Protein AF-A0A173VGR1-F1 (afdb_monomer_lite)

Foldseek 3Di:
DDDDDDDDPPPPPPPDDPDDPDDCVPVDDPLVVVVLVLLQVVCCVVVVDHDDSVQKDKFKWFDQDPPDTDGPPDPRDRDPVRPQWMKMWIAGPDDDDAFDFGIWMWIARNPVSHTPDIDTDGD

Structure (mmCIF, N/CA/C/O backbone):
data_AF-A0A173VGR1-F1
#
_entry.id   AF-A0A173VGR1-F1
#
loop_
_atom_site.group_PDB
_atom_site.id
_atom_site.type_symbol
_atom_site.label_atom_id
_atom_site.label_alt_id
_atom_site.label_comp_id
_atom_site.label_asym_id
_atom_site.label_entity_id
_atom_site.label_seq_id
_atom_site.pdbx_PDB_ins_code
_atom_site.Cartn_x
_atom_site.Cartn_y
_atom_site.Cartn_z
_atom_site.occupancy
_atom_site.B_iso_or_equiv
_atom_site.auth_seq_id
_atom_site.auth_comp_id
_atom_site.auth_asym_id
_atom_site.auth_atom_id
_atom_site.pdbx_PDB_model_num
ATOM 1 N N . MET A 1 1 ? -18.527 48.677 8.386 1.00 47.22 1 MET A N 1
ATOM 2 C CA . MET A 1 1 ? -17.114 49.057 8.640 1.00 47.22 1 MET A CA 1
ATOM 3 C C . MET A 1 1 ? -16.596 48.288 9.851 1.00 47.22 1 MET A C 1
ATOM 5 O O . MET A 1 1 ? -17.378 48.120 10.776 1.00 47.22 1 MET A O 1
ATOM 9 N N . LYS A 1 2 ? -15.294 47.924 9.827 1.00 43.06 2 LYS A N 1
ATOM 10 C CA . LYS A 1 2 ? -14.494 47.077 10.761 1.00 43.06 2 LYS A CA 1
ATOM 11 C C . LYS A 1 2 ? -14.633 45.570 10.456 1.00 43.06 2 LYS A C 1
ATOM 13 O O . LYS A 1 2 ? -15.662 45.002 10.773 1.00 43.06 2 LYS A O 1
ATOM 18 N N . ARG A 1 3 ? -13.790 44.904 9.643 1.00 48.28 3 ARG A N 1
ATOM 19 C CA . ARG A 1 3 ? -12.315 44.684 9.638 1.00 48.28 3 ARG A CA 1
ATOM 20 C C . ARG A 1 3 ? -11.772 44.094 10.945 1.00 48.28 3 ARG A C 1
ATOM 22 O O . ARG A 1 3 ? -11.535 44.855 11.874 1.00 48.28 3 ARG A O 1
ATOM 29 N N . ILE A 1 4 ? -11.515 42.782 10.935 1.00 62.38 4 ILE A N 1
ATOM 30 C CA . ILE A 1 4 ? -10.575 42.041 11.801 1.00 62.38 4 ILE A CA 1
ATOM 31 C C . ILE A 1 4 ? -10.105 40.841 10.945 1.00 62.38 4 ILE A C 1
ATOM 33 O O . ILE A 1 4 ? -10.886 39.932 10.704 1.00 62.38 4 ILE A O 1
ATOM 37 N N . LEU A 1 5 ? -9.131 40.990 10.048 1.00 48.62 5 LEU A N 1
ATOM 38 C CA . LEU A 1 5 ? -7.684 40.777 10.202 1.00 48.62 5 LEU A CA 1
ATOM 39 C C . LEU A 1 5 ? -7.245 39.559 11.049 1.00 48.62 5 LEU A C 1
ATOM 41 O O . LEU A 1 5 ? -7.420 39.550 12.261 1.00 48.62 5 LEU A O 1
ATOM 45 N N . SER A 1 6 ? -6.547 38.649 10.359 1.00 46.16 6 SER A N 1
ATOM 46 C CA . SER A 1 6 ? -5.449 37.781 10.814 1.00 46.16 6 SER A CA 1
ATOM 47 C C . SER A 1 6 ? -5.730 36.626 11.776 1.00 46.16 6 SER A C 1
ATOM 49 O O . SER A 1 6 ? -5.811 36.817 12.983 1.00 46.16 6 SER A O 1
ATOM 51 N N . ILE A 1 7 ? -5.625 35.401 11.247 1.00 47.50 7 ILE A N 1
ATOM 52 C CA . ILE A 1 7 ? -4.995 34.284 11.964 1.00 47.50 7 ILE A CA 1
ATOM 53 C C . ILE A 1 7 ? -3.943 33.677 11.027 1.00 47.50 7 ILE A C 1
ATOM 55 O O . ILE A 1 7 ? -4.255 33.262 9.912 1.00 47.50 7 ILE A O 1
ATOM 59 N N . LEU A 1 8 ? -2.684 33.718 11.472 1.00 48.56 8 LEU A N 1
ATOM 60 C CA . LEU A 1 8 ? -1.533 33.083 10.836 1.00 48.56 8 LEU A CA 1
ATOM 61 C C . LEU A 1 8 ? -1.786 31.577 10.689 1.00 48.56 8 LEU A C 1
ATOM 63 O O . LEU A 1 8 ? -1.961 30.883 11.689 1.00 48.56 8 LEU A O 1
ATOM 67 N N . ILE A 1 9 ? -1.713 31.060 9.465 1.00 55.25 9 ILE A N 1
ATOM 68 C CA . ILE A 1 9 ? -1.571 29.622 9.227 1.00 55.25 9 ILE A CA 1
ATOM 69 C C . ILE A 1 9 ? -0.083 29.311 9.396 1.00 55.25 9 ILE A C 1
ATOM 71 O O . ILE A 1 9 ? 0.718 29.476 8.480 1.00 55.25 9 ILE A O 1
ATOM 75 N N . SER A 1 10 ? 0.297 28.939 10.616 1.00 44.56 10 SER A N 1
ATOM 76 C CA . SER A 1 10 ? 1.620 28.400 10.914 1.00 44.56 10 SER A CA 1
ATOM 77 C C . SER A 1 10 ? 1.651 26.949 10.435 1.00 44.56 10 SER A C 1
ATOM 79 O O . SER A 1 10 ? 1.338 26.034 11.191 1.00 44.56 10 SER A O 1
ATOM 81 N N . THR A 1 11 ? 1.977 26.728 9.161 1.00 54.47 11 THR A N 1
ATOM 82 C CA . THR A 1 11 ? 2.335 25.401 8.644 1.00 54.47 11 THR A CA 1
ATOM 83 C C . THR A 1 11 ? 3.617 24.952 9.333 1.00 54.47 11 THR A C 1
ATOM 85 O O . THR A 1 11 ? 4.716 25.355 8.953 1.00 54.47 11 THR A O 1
ATOM 88 N N . VAL A 1 12 ? 3.477 24.136 10.374 1.00 50.09 12 VAL A N 1
ATOM 89 C CA . VAL A 1 12 ? 4.597 23.387 10.939 1.00 50.09 12 VAL A CA 1
ATOM 90 C C . VAL A 1 12 ? 4.912 22.267 9.953 1.00 50.09 12 VAL A C 1
ATOM 92 O O . VAL A 1 12 ? 4.304 21.202 9.967 1.00 50.09 12 VAL A O 1
ATOM 95 N N . LEU A 1 13 ? 5.847 22.551 9.050 1.00 46.41 13 LEU A N 1
ATOM 96 C CA . LEU A 1 13 ? 6.520 21.556 8.229 1.00 46.41 13 LEU A CA 1
ATOM 97 C C . LEU A 1 13 ? 7.443 20.773 9.170 1.00 46.41 13 LEU A C 1
ATOM 99 O O . LEU A 1 13 ? 8.565 21.194 9.451 1.00 46.41 13 LEU A O 1
ATOM 103 N N . VAL A 1 14 ? 6.948 19.665 9.724 1.00 47.56 14 VAL A N 1
ATOM 104 C CA . VAL A 1 14 ? 7.813 18.704 10.414 1.00 47.56 14 VAL A CA 1
ATOM 105 C C . VAL A 1 14 ? 8.580 17.957 9.330 1.00 47.56 14 VAL A C 1
ATOM 107 O O . VAL A 1 14 ? 8.141 16.934 8.815 1.00 47.56 14 VAL A O 1
ATOM 110 N N . ILE A 1 15 ? 9.732 18.514 8.956 1.00 55.56 15 ILE A N 1
ATOM 111 C CA . ILE A 1 15 ? 10.773 17.787 8.234 1.00 55.56 15 ILE A CA 1
ATOM 112 C C . ILE A 1 15 ? 11.353 16.794 9.244 1.00 55.56 15 ILE A C 1
ATOM 114 O O . ILE A 1 15 ? 12.268 17.111 10.005 1.00 55.56 15 ILE A O 1
ATOM 118 N N . GLY A 1 16 ? 10.744 15.611 9.298 1.00 46.84 16 GLY A N 1
ATOM 119 C CA . GLY A 1 16 ? 11.302 14.448 9.968 1.00 46.84 16 GLY A CA 1
ATOM 120 C C . GLY A 1 16 ? 12.606 14.071 9.278 1.00 46.84 16 GLY A C 1
ATOM 121 O O . GLY A 1 16 ? 12.651 13.844 8.074 1.00 46.84 16 GLY A O 1
ATOM 122 N N . THR A 1 17 ? 13.681 14.093 10.051 1.00 49.12 17 THR A N 1
ATOM 123 C CA . THR A 1 17 ? 15.062 13.869 9.637 1.00 49.12 17 THR A CA 1
ATOM 124 C C . THR A 1 17 ? 15.247 12.560 8.871 1.00 49.12 17 THR A C 1
ATOM 126 O O . THR A 1 17 ? 14.918 11.492 9.385 1.00 49.12 17 THR A O 1
ATOM 129 N N . PHE A 1 18 ? 15.881 12.650 7.699 1.00 47.66 18 PHE A N 1
ATOM 130 C CA . PHE A 1 18 ? 16.578 11.539 7.052 1.00 47.66 18 PHE A CA 1
ATOM 131 C C . PHE A 1 18 ? 17.674 11.022 7.991 1.00 47.66 18 PHE A C 1
ATOM 133 O O . PHE A 1 18 ? 18.773 11.571 8.034 1.00 47.66 18 PHE A O 1
ATOM 140 N N . SER A 1 19 ? 17.369 9.974 8.749 1.00 50.78 19 SER A N 1
ATOM 141 C CA . SER A 1 19 ? 18.340 9.260 9.574 1.00 50.78 19 SER A CA 1
ATOM 142 C C . SER A 1 19 ? 18.017 7.776 9.541 1.00 50.78 19 SER A C 1
ATOM 144 O O . SER A 1 19 ? 17.172 7.305 10.294 1.00 50.78 19 SER A O 1
ATOM 146 N N . GLY A 1 20 ? 18.710 7.031 8.683 1.00 39.25 20 GLY A N 1
ATOM 147 C CA . GLY A 1 20 ? 18.704 5.577 8.771 1.00 39.25 20 GLY A CA 1
ATOM 148 C C . GLY A 1 20 ? 19.054 4.887 7.468 1.00 39.25 20 GLY A C 1
ATOM 149 O O . GLY A 1 20 ? 18.170 4.491 6.720 1.00 39.25 20 GLY A O 1
ATOM 150 N N . CYS A 1 21 ? 20.349 4.665 7.244 1.00 55.41 21 CYS A N 1
ATOM 151 C CA . CYS A 1 21 ? 20.814 3.518 6.469 1.00 55.41 21 CYS A CA 1
ATOM 152 C C . CYS A 1 21 ? 20.450 2.257 7.274 1.00 55.41 21 CYS A C 1
ATOM 154 O O . CYS A 1 21 ? 21.245 1.750 8.061 1.00 55.41 21 CYS A O 1
ATOM 156 N N . GLY A 1 22 ? 19.186 1.854 7.187 1.00 39.94 22 GLY A N 1
ATOM 157 C CA . GLY A 1 22 ? 18.667 0.600 7.703 1.00 39.94 22 GLY A CA 1
ATOM 158 C C . GLY A 1 22 ? 18.329 -0.275 6.509 1.00 39.94 22 GLY A C 1
ATOM 159 O O . GLY A 1 22 ? 17.740 0.196 5.539 1.00 39.94 22 GLY A O 1
ATOM 160 N N . THR A 1 23 ? 18.726 -1.540 6.549 1.00 47.50 23 THR A N 1
ATOM 161 C CA . THR A 1 23 ? 18.193 -2.545 5.627 1.00 47.50 23 THR A CA 1
ATOM 162 C C . THR A 1 23 ? 16.663 -2.449 5.630 1.00 47.50 23 THR A C 1
ATOM 164 O O . THR A 1 23 ? 16.069 -2.467 6.710 1.00 47.50 23 THR A O 1
ATOM 167 N N . LYS A 1 24 ? 16.035 -2.329 4.450 1.00 52.34 24 LYS A N 1
ATOM 168 C CA . LYS A 1 24 ? 14.582 -2.100 4.259 1.00 52.34 24 LYS A CA 1
ATOM 169 C C . LYS A 1 24 ? 13.687 -3.054 5.058 1.00 52.34 24 LYS A C 1
ATOM 171 O O . LYS A 1 24 ? 12.568 -2.705 5.422 1.00 52.34 24 LYS A O 1
ATOM 176 N N . ASP A 1 25 ? 14.225 -4.207 5.438 1.00 54.25 25 ASP A N 1
ATOM 177 C CA . ASP A 1 25 ? 13.581 -5.205 6.280 1.00 54.25 25 ASP A CA 1
ATOM 178 C C . ASP A 1 25 ? 13.110 -4.697 7.662 1.00 54.25 25 ASP A C 1
ATOM 180 O O . ASP A 1 25 ? 12.213 -5.301 8.249 1.00 54.25 25 ASP A O 1
ATOM 184 N N . SER A 1 26 ? 13.658 -3.599 8.198 1.00 63.94 26 SER A N 1
ATOM 185 C CA . SER A 1 26 ? 13.194 -3.014 9.470 1.00 63.94 26 SER A CA 1
ATOM 186 C C . SER A 1 26 ? 12.285 -1.790 9.319 1.00 63.94 26 SER A C 1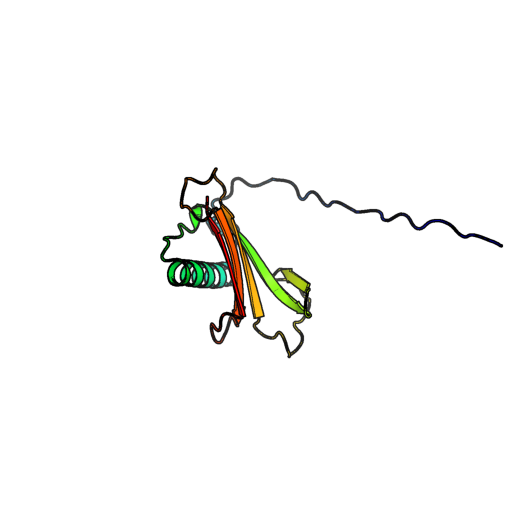
ATOM 188 O O . SER A 1 26 ? 11.863 -1.249 10.337 1.00 63.94 26 SER A O 1
ATOM 190 N N . ALA A 1 27 ? 12.025 -1.311 8.096 1.00 83.12 27 ALA A N 1
ATOM 191 C CA . ALA A 1 27 ? 11.280 -0.067 7.874 1.00 83.12 27 ALA A CA 1
ATOM 192 C C . ALA A 1 27 ? 9.765 -0.233 8.061 1.00 83.12 27 ALA A C 1
ATOM 194 O O . ALA A 1 27 ? 9.101 0.698 8.505 1.00 83.12 27 ALA A O 1
ATOM 195 N N . TYR A 1 28 ? 9.247 -1.425 7.760 1.00 91.69 28 TYR A N 1
ATOM 196 C CA . TYR A 1 28 ? 7.820 -1.733 7.800 1.00 91.69 28 TYR A CA 1
ATOM 197 C C . TYR A 1 28 ? 7.528 -2.834 8.818 1.00 91.69 28 TYR A C 1
ATOM 199 O O . TYR A 1 28 ? 8.275 -3.814 8.949 1.00 91.69 28 TYR A O 1
ATOM 207 N N . SER A 1 29 ? 6.408 -2.699 9.518 1.00 94.12 29 SER A N 1
ATOM 208 C CA . SER A 1 29 ? 5.853 -3.744 10.371 1.00 94.12 29 SER A CA 1
ATOM 209 C C . SER A 1 29 ? 5.438 -4.976 9.555 1.00 94.12 29 SER A C 1
ATOM 211 O O . SER A 1 29 ? 5.316 -4.945 8.331 1.00 94.12 29 SER A O 1
ATOM 213 N N . LYS A 1 30 ? 5.199 -6.105 10.233 1.00 95.25 30 LYS A N 1
ATOM 214 C CA . LYS A 1 30 ? 4.755 -7.342 9.561 1.00 95.25 30 LYS A CA 1
ATOM 215 C C . LYS A 1 30 ? 3.422 -7.169 8.829 1.00 95.25 30 LYS A C 1
ATOM 217 O O . LYS A 1 30 ? 3.237 -7.765 7.775 1.00 95.25 30 LYS A O 1
ATOM 222 N N . GLU A 1 31 ? 2.518 -6.383 9.406 1.00 95.44 31 GLU A N 1
ATOM 223 C CA . GLU A 1 31 ? 1.204 -6.105 8.827 1.00 95.44 31 GLU A CA 1
ATOM 224 C C . GLU A 1 31 ? 1.337 -5.243 7.568 1.00 95.44 31 GLU A C 1
ATOM 226 O O . GLU A 1 31 ? 0.811 -5.605 6.518 1.00 95.44 31 GLU A O 1
ATOM 231 N N . GLU A 1 32 ? 2.140 -4.177 7.633 1.00 96.69 32 GLU A N 1
ATOM 232 C CA . GLU A 1 32 ? 2.433 -3.334 6.471 1.00 96.69 32 GLU A CA 1
ATOM 233 C C . GLU A 1 32 ? 3.087 -4.132 5.346 1.00 96.69 32 GLU A C 1
ATOM 235 O O . GLU A 1 32 ? 2.654 -4.017 4.207 1.00 96.69 32 GLU A O 1
ATOM 240 N N . LYS A 1 33 ? 4.059 -5.005 5.646 1.00 96.38 33 LYS A N 1
ATOM 241 C CA . LYS A 1 33 ? 4.683 -5.873 4.631 1.00 96.38 33 LYS A CA 1
ATOM 242 C C . LYS A 1 33 ? 3.668 -6.758 3.914 1.00 96.38 33 LYS A C 1
ATOM 244 O O . LYS A 1 33 ? 3.752 -6.940 2.703 1.00 96.38 33 LYS A O 1
ATOM 249 N N . GLN A 1 34 ? 2.702 -7.318 4.643 1.00 97.19 34 GLN A N 1
ATOM 250 C CA . GLN A 1 34 ? 1.658 -8.130 4.025 1.00 97.19 34 GLN A CA 1
ATOM 251 C C . GLN A 1 34 ? 0.766 -7.282 3.107 1.00 97.19 34 GLN A C 1
ATOM 253 O O . GLN A 1 34 ? 0.500 -7.685 1.977 1.00 97.19 34 GLN A O 1
ATOM 258 N N . ILE A 1 35 ? 0.344 -6.107 3.574 1.00 98.12 35 ILE A N 1
ATOM 259 C CA . ILE A 1 35 ? -0.490 -5.173 2.808 1.00 98.12 35 ILE A CA 1
ATOM 260 C C . ILE A 1 35 ? 0.251 -4.664 1.557 1.00 98.12 35 ILE A C 1
ATOM 262 O O . ILE A 1 35 ? -0.332 -4.627 0.476 1.00 98.12 35 ILE A O 1
ATOM 266 N N . ILE A 1 36 ? 1.544 -4.338 1.673 1.00 98.31 36 ILE A N 1
ATOM 267 C CA . ILE A 1 36 ? 2.412 -3.928 0.556 1.00 98.31 36 ILE A CA 1
ATOM 268 C C . ILE A 1 36 ? 2.504 -5.040 -0.485 1.00 98.31 36 ILE A C 1
ATOM 270 O O . ILE A 1 36 ? 2.291 -4.791 -1.669 1.00 98.31 36 ILE A O 1
ATOM 274 N N . LYS A 1 37 ? 2.755 -6.281 -0.057 1.00 97.75 37 LYS A N 1
ATOM 275 C CA . LYS A 1 37 ? 2.835 -7.427 -0.967 1.00 97.75 37 LYS A CA 1
ATOM 276 C C . LYS A 1 37 ? 1.539 -7.628 -1.754 1.00 97.75 37 LYS A C 1
ATOM 278 O O . LYS A 1 37 ? 1.579 -7.923 -2.947 1.00 97.75 37 LYS A O 1
ATOM 283 N N . GLU A 1 38 ? 0.395 -7.471 -1.095 1.00 98.25 38 GLU A N 1
ATOM 284 C CA . GLU A 1 38 ? -0.915 -7.562 -1.739 1.00 98.25 38 GLU A CA 1
ATOM 285 C C . GLU A 1 38 ? -1.134 -6.424 -2.744 1.00 98.25 38 GLU A C 1
ATOM 287 O O . GLU A 1 38 ? -1.542 -6.689 -3.874 1.00 98.25 38 GLU A O 1
ATOM 292 N N . ALA A 1 39 ? -0.792 -5.184 -2.383 1.00 98.56 39 ALA A N 1
ATOM 293 C CA . ALA A 1 39 ? -0.886 -4.034 -3.283 1.00 98.56 39 ALA A CA 1
ATOM 294 C C . ALA A 1 39 ? 0.036 -4.167 -4.509 1.00 98.56 39 ALA A C 1
ATOM 296 O O . ALA A 1 39 ? -0.413 -3.943 -5.633 1.00 98.56 39 ALA A O 1
ATOM 297 N N . ASN A 1 40 ? 1.285 -4.608 -4.315 1.00 98.31 40 ASN A N 1
ATOM 298 C CA . ASN A 1 40 ? 2.222 -4.917 -5.400 1.00 98.31 40 ASN A CA 1
ATOM 299 C C . ASN A 1 40 ? 1.617 -5.943 -6.365 1.00 98.31 40 ASN A C 1
ATOM 301 O O . ASN A 1 40 ? 1.617 -5.731 -7.574 1.00 98.31 40 ASN A O 1
ATOM 305 N N . GLN A 1 41 ? 1.026 -7.021 -5.839 1.00 98.31 41 GLN A N 1
ATOM 306 C CA . GLN A 1 41 ? 0.378 -8.036 -6.666 1.00 98.31 41 GLN A CA 1
ATOM 307 C C . GLN A 1 41 ? -0.834 -7.483 -7.434 1.00 98.31 41 GLN A C 1
ATOM 309 O O . GLN A 1 41 ? -1.041 -7.850 -8.590 1.00 98.31 41 GLN A O 1
ATOM 314 N N . MET A 1 42 ? -1.633 -6.602 -6.825 1.00 98.38 42 MET A N 1
ATOM 315 C CA . MET A 1 42 ? -2.761 -5.947 -7.500 1.00 98.38 42 MET A CA 1
ATOM 316 C C . MET A 1 42 ? -2.287 -5.080 -8.673 1.00 98.38 42 MET A C 1
ATOM 318 O O . MET A 1 42 ? -2.847 -5.187 -9.761 1.00 98.38 42 MET A O 1
ATOM 322 N N . ILE A 1 43 ? -1.222 -4.293 -8.487 1.00 97.94 43 ILE A N 1
ATOM 323 C CA . ILE A 1 43 ? -0.604 -3.488 -9.554 1.00 97.94 43 ILE A CA 1
ATOM 324 C C . ILE A 1 43 ? -0.034 -4.371 -10.658 1.00 97.94 43 ILE A C 1
ATOM 326 O O . ILE A 1 43 ? -0.302 -4.125 -11.835 1.00 97.94 43 ILE A O 1
ATOM 330 N N . SER A 1 44 ? 0.705 -5.418 -10.291 1.00 97.06 44 SER A N 1
ATOM 331 C CA . SER A 1 44 ? 1.268 -6.357 -11.258 1.00 97.06 44 SER A CA 1
ATOM 332 C C . SER A 1 44 ? 0.196 -7.012 -12.120 1.00 97.06 44 SER A C 1
ATOM 334 O O . SER A 1 44 ? 0.369 -7.123 -13.331 1.00 97.06 44 SER A O 1
ATOM 336 N N . ASN A 1 45 ? -0.931 -7.400 -11.521 1.00 97.19 45 ASN A N 1
ATOM 337 C CA . ASN A 1 45 ? -2.039 -8.011 -12.248 1.00 97.19 45 ASN A CA 1
ATOM 338 C C . ASN A 1 45 ? -2.777 -7.012 -13.150 1.00 97.19 45 ASN A C 1
ATOM 340 O O . ASN A 1 45 ? -3.101 -7.358 -14.283 1.00 97.19 45 ASN A O 1
ATOM 344 N N . GLU A 1 46 ? -3.049 -5.800 -12.659 1.00 97.31 46 GLU A N 1
ATOM 345 C CA . GLU A 1 46 ? -3.812 -4.783 -13.395 1.00 97.31 46 GLU A CA 1
ATOM 346 C C . GLU A 1 46 ? -3.036 -4.254 -14.607 1.00 97.31 46 GLU A C 1
ATOM 348 O O . GLU A 1 46 ? -3.585 -4.123 -15.700 1.00 97.31 46 GLU A O 1
ATOM 353 N N . TYR A 1 47 ? -1.741 -3.981 -14.430 1.00 95.31 47 TYR A N 1
ATOM 354 C CA . TYR A 1 47 ? -0.910 -3.350 -15.457 1.00 95.31 47 TYR A CA 1
ATOM 355 C C . TYR A 1 47 ? 0.015 -4.323 -16.197 1.00 95.31 47 TYR A C 1
ATOM 357 O O . TYR A 1 47 ? 0.714 -3.900 -17.116 1.00 95.31 47 TYR A O 1
ATOM 365 N N . ALA A 1 48 ? 0.011 -5.613 -15.838 1.00 95.44 48 ALA A N 1
ATOM 366 C CA . ALA A 1 48 ? 0.908 -6.635 -16.386 1.00 95.44 48 ALA A CA 1
ATOM 367 C C . ALA A 1 48 ? 2.399 -6.246 -16.277 1.00 95.44 48 ALA A C 1
ATOM 369 O O . ALA A 1 48 ? 3.161 -6.371 -17.237 1.00 95.44 48 ALA A O 1
ATOM 370 N N . VAL A 1 49 ? 2.796 -5.757 -15.098 1.00 93.25 49 VAL A N 1
ATOM 371 C CA . VAL A 1 49 ? 4.163 -5.310 -14.777 1.00 93.25 49 VAL A CA 1
ATOM 372 C C . VAL A 1 49 ? 4.749 -6.112 -13.620 1.00 93.25 49 VAL A C 1
ATOM 374 O O . VAL A 1 49 ? 4.029 -6.523 -12.712 1.00 93.25 49 VAL A O 1
ATOM 377 N N . ASP A 1 50 ? 6.066 -6.277 -13.601 1.00 92.62 50 ASP A N 1
ATOM 378 C CA . ASP A 1 50 ? 6.764 -6.824 -12.440 1.00 92.62 50 ASP A CA 1
ATOM 379 C C . ASP A 1 50 ? 7.151 -5.683 -11.493 1.00 92.62 50 ASP A C 1
ATOM 381 O O . ASP A 1 50 ? 7.765 -4.699 -11.907 1.00 92.62 50 ASP A O 1
ATOM 385 N N . ILE A 1 51 ? 6.772 -5.807 -10.220 1.00 94.25 51 ILE A N 1
ATOM 386 C CA . ILE A 1 51 ? 7.152 -4.860 -9.170 1.00 94.25 51 ILE A CA 1
ATOM 387 C C . ILE A 1 51 ? 8.215 -5.518 -8.295 1.00 94.25 51 ILE A C 1
ATOM 389 O O . ILE A 1 51 ? 7.924 -6.472 -7.571 1.00 94.25 51 ILE A O 1
ATOM 393 N N . ASP A 1 52 ? 9.441 -5.002 -8.354 1.00 93.69 52 ASP A N 1
ATOM 394 C CA . ASP A 1 52 ? 10.464 -5.324 -7.362 1.00 93.69 52 ASP A CA 1
ATOM 395 C C . ASP A 1 52 ? 10.173 -4.522 -6.091 1.00 93.69 52 ASP A C 1
ATOM 397 O O . ASP A 1 52 ? 10.204 -3.291 -6.108 1.00 93.69 52 ASP A O 1
ATOM 401 N N . GLU A 1 53 ? 9.858 -5.207 -4.988 1.00 92.94 53 GLU A N 1
ATOM 402 C CA . GLU A 1 53 ? 9.503 -4.531 -3.742 1.00 92.94 53 GLU A CA 1
ATOM 403 C C . GLU A 1 53 ? 10.629 -3.602 -3.270 1.00 92.94 53 GLU A C 1
ATOM 405 O O . GLU A 1 53 ? 10.354 -2.502 -2.785 1.00 92.94 53 GLU A O 1
ATOM 410 N N . ASP A 1 54 ? 11.884 -4.002 -3.486 1.00 92.56 54 ASP A N 1
ATOM 411 C CA . ASP A 1 54 ? 13.058 -3.253 -3.064 1.00 92.56 54 ASP A CA 1
ATOM 412 C C . ASP A 1 54 ? 13.292 -1.989 -3.901 1.00 92.56 54 ASP A C 1
ATOM 414 O O . ASP A 1 54 ? 14.058 -1.124 -3.482 1.00 92.56 54 ASP A O 1
ATOM 418 N N . ASP A 1 55 ? 12.623 -1.789 -5.031 1.00 94.25 55 ASP A N 1
ATOM 419 C CA . ASP A 1 55 ? 12.810 -0.577 -5.836 1.00 94.25 55 ASP A CA 1
ATOM 420 C C . ASP A 1 55 ? 12.041 0.636 -5.300 1.00 94.25 55 ASP A C 1
ATOM 422 O O . ASP A 1 55 ? 12.348 1.778 -5.665 1.00 94.25 55 ASP A O 1
ATOM 426 N N . PHE A 1 56 ? 11.077 0.426 -4.403 1.00 95.88 56 PHE A N 1
ATOM 427 C CA . PHE A 1 56 ? 10.128 1.452 -3.978 1.00 95.88 56 PHE A CA 1
ATOM 428 C C . PHE A 1 56 ? 10.249 1.804 -2.491 1.00 95.88 56 PHE A C 1
ATOM 430 O O . PHE A 1 56 ? 10.671 1.017 -1.642 1.00 95.88 56 PHE A O 1
ATOM 437 N N . SER A 1 57 ? 9.848 3.031 -2.172 1.00 96.38 57 SER A N 1
ATOM 438 C CA . SER A 1 57 ? 9.464 3.445 -0.827 1.00 96.38 57 SER A CA 1
ATOM 439 C C . SER A 1 57 ? 7.947 3.405 -0.729 1.00 96.38 57 SER A C 1
ATOM 441 O O . SER A 1 57 ? 7.265 3.920 -1.614 1.00 96.38 57 SER A O 1
ATOM 443 N N . TYR A 1 58 ? 7.428 2.859 0.365 1.00 97.44 58 TYR A N 1
ATOM 444 C CA . TYR A 1 58 ? 6.001 2.676 0.589 1.00 97.44 58 TYR A CA 1
ATOM 445 C C . TYR A 1 58 ? 5.499 3.562 1.722 1.00 97.44 58 TYR A C 1
ATOM 447 O O . TYR A 1 58 ? 6.222 3.892 2.661 1.00 97.44 58 TYR A O 1
ATOM 455 N N . SER A 1 59 ? 4.219 3.898 1.647 1.00 96.94 59 SER A N 1
ATOM 456 C CA . SER A 1 59 ? 3.426 4.398 2.759 1.00 96.94 59 SER A CA 1
ATOM 457 C C . SER A 1 59 ? 2.138 3.591 2.820 1.00 96.94 59 SER A C 1
ATOM 459 O O . SER A 1 59 ? 1.476 3.407 1.798 1.00 96.94 59 SER A O 1
ATOM 461 N N . VAL A 1 60 ? 1.803 3.093 4.010 1.00 97.75 60 VAL A N 1
ATOM 462 C CA . VAL A 1 60 ? 0.591 2.311 4.258 1.00 97.75 60 VAL A CA 1
ATOM 463 C C . VAL A 1 60 ? -0.277 3.065 5.251 1.00 97.75 60 VAL A C 1
ATOM 465 O O . VAL A 1 60 ? 0.177 3.466 6.324 1.00 97.75 60 VAL A O 1
ATOM 468 N N . GLY A 1 61 ? -1.540 3.253 4.896 1.00 97.25 61 GLY A N 1
ATOM 469 C CA . GLY A 1 61 ? -2.501 3.938 5.742 1.00 97.25 61 GLY A CA 1
ATOM 470 C C . GLY A 1 61 ? -3.843 3.234 5.787 1.00 97.25 61 GLY A C 1
ATOM 471 O O . GLY A 1 61 ? -4.190 2.452 4.906 1.00 97.25 61 GLY A O 1
ATOM 472 N N . LYS A 1 62 ? -4.618 3.546 6.819 1.00 97.31 62 LYS A N 1
ATOM 473 C CA . LYS A 1 62 ? -6.012 3.134 6.959 1.00 97.31 62 LYS A CA 1
ATOM 474 C C . LYS A 1 62 ? -6.933 4.324 6.752 1.00 97.31 62 LYS A C 1
ATOM 476 O O . LYS A 1 62 ? -6.617 5.437 7.181 1.00 97.31 62 LYS A O 1
ATOM 481 N N . GLN A 1 63 ? -8.059 4.092 6.091 1.00 97.25 63 GLN A N 1
ATOM 482 C CA . GLN A 1 63 ? -9.041 5.138 5.843 1.00 97.25 63 GLN A CA 1
ATOM 483 C C . GLN A 1 63 ? -9.913 5.342 7.080 1.00 97.25 63 GLN A C 1
ATOM 485 O O . GLN A 1 63 ? -10.510 4.388 7.578 1.00 97.25 63 GLN A O 1
ATOM 490 N N . ILE A 1 64 ? -9.998 6.573 7.579 1.00 95.75 64 ILE A N 1
ATOM 491 C CA . ILE A 1 64 ? -10.837 6.903 8.744 1.00 95.75 64 ILE A CA 1
ATOM 492 C C . ILE A 1 64 ? -12.051 7.755 8.374 1.00 95.75 64 ILE A C 1
ATOM 494 O O . ILE A 1 64 ? -13.049 7.714 9.086 1.00 95.75 64 ILE A O 1
ATOM 498 N N . SER A 1 65 ? -11.998 8.465 7.245 1.00 94.25 65 SER A N 1
ATOM 499 C CA . SER A 1 65 ? -13.129 9.193 6.666 1.00 94.25 65 SER A CA 1
ATOM 500 C C . SER A 1 65 ? -13.009 9.253 5.135 1.00 94.25 65 SER A C 1
ATOM 502 O O . SER A 1 65 ? -12.025 8.781 4.564 1.00 94.25 65 SER A O 1
ATOM 504 N N . GLU A 1 66 ? -13.989 9.840 4.439 1.00 90.25 66 GLU A N 1
ATOM 505 C CA . GLU A 1 66 ? -14.072 9.858 2.964 1.00 90.25 66 GLU A CA 1
ATOM 506 C C . GLU A 1 66 ? -12.765 10.299 2.274 1.00 90.25 66 GLU A C 1
ATOM 508 O O . GLU A 1 66 ? -12.434 9.804 1.200 1.00 90.25 66 GLU A O 1
ATOM 513 N N . LYS A 1 67 ? -12.011 11.221 2.884 1.00 89.94 67 LYS A N 1
ATOM 514 C CA . LYS A 1 67 ? -10.802 11.826 2.294 1.00 89.94 67 LYS A CA 1
ATOM 515 C C . LYS A 1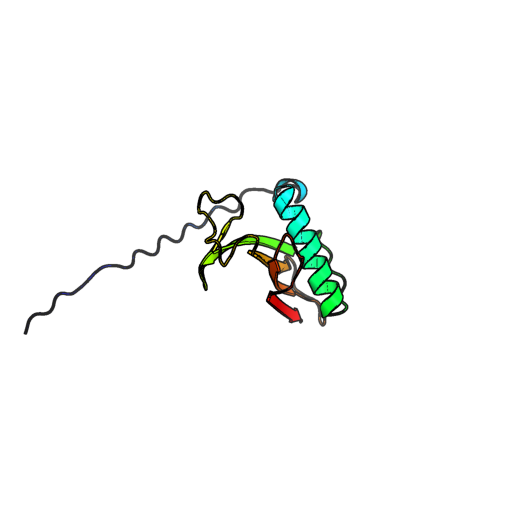 67 ? -9.600 11.804 3.228 1.00 89.94 67 LYS A C 1
ATOM 517 O O . LYS A 1 67 ? -8.641 12.540 3.006 1.00 89.94 67 LYS A O 1
ATOM 522 N N . GLU A 1 68 ? -9.659 11.002 4.284 1.00 95.00 68 GLU A N 1
ATOM 523 C CA . GLU A 1 68 ? -8.644 11.003 5.327 1.00 95.00 68 GLU A CA 1
ATOM 524 C C . GLU A 1 68 ? -8.074 9.609 5.5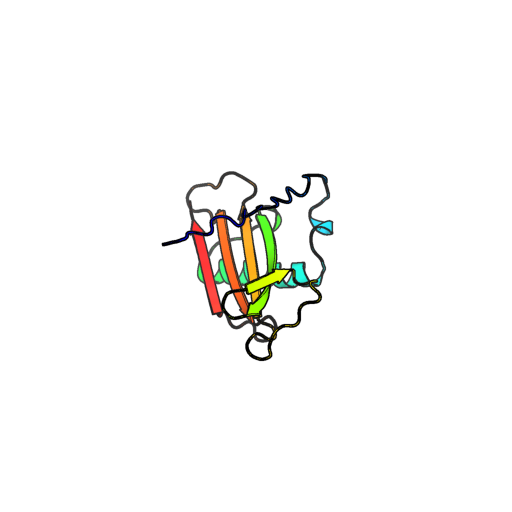38 1.00 95.00 68 GLU A C 1
ATOM 526 O O . GLU A 1 68 ? -8.790 8.649 5.839 1.00 95.00 68 GLU A O 1
ATOM 531 N N . PHE A 1 69 ? -6.753 9.544 5.405 1.00 96.12 69 PHE A N 1
ATOM 532 C CA . PHE A 1 69 ? -5.947 8.366 5.655 1.00 96.12 69 PHE A CA 1
ATOM 533 C C . PHE A 1 69 ? -4.919 8.704 6.721 1.00 96.12 69 PHE A C 1
ATOM 535 O O . PHE A 1 69 ? -4.309 9.774 6.704 1.00 96.12 69 PHE A O 1
ATOM 542 N N . VAL A 1 70 ? -4.721 7.772 7.640 1.00 96.56 70 VAL A N 1
ATOM 543 C CA . VAL A 1 70 ? -3.733 7.882 8.714 1.00 96.56 70 VAL A CA 1
ATOM 544 C C . VAL A 1 70 ? -2.824 6.660 8.687 1.00 96.56 70 VAL A C 1
ATOM 546 O O . VAL A 1 70 ? -3.247 5.624 8.169 1.00 96.56 70 VAL A O 1
ATOM 549 N N . PRO A 1 71 ? -1.602 6.737 9.246 1.00 96.50 71 PRO A N 1
ATOM 550 C CA . PRO A 1 71 ? -0.739 5.569 9.394 1.00 96.50 71 PRO A CA 1
ATOM 551 C C . PRO A 1 71 ? -1.472 4.392 10.041 1.00 96.50 71 PRO A C 1
ATOM 553 O O . PRO A 1 71 ? -2.355 4.580 10.888 1.00 96.50 71 PRO A O 1
ATOM 556 N N . LEU A 1 72 ? -1.115 3.176 9.634 1.00 94.00 72 LEU A N 1
ATOM 557 C CA . LEU A 1 72 ? -1.805 1.961 10.069 1.00 94.00 72 LEU A CA 1
ATOM 558 C C . LEU A 1 72 ? -1.802 1.807 11.605 1.00 94.00 72 LEU A C 1
ATOM 560 O O . LEU A 1 72 ? -2.834 1.482 12.203 1.00 94.00 72 LEU A O 1
ATOM 564 N N . ASP A 1 73 ? -0.681 2.154 12.241 1.00 92.94 73 ASP A N 1
ATOM 565 C CA . ASP A 1 73 ? -0.439 2.114 13.689 1.00 92.94 73 ASP A CA 1
ATOM 566 C C . ASP A 1 73 ? -1.071 3.277 14.480 1.00 92.94 73 ASP A C 1
ATOM 568 O O . ASP A 1 73 ? -0.990 3.311 15.708 1.00 92.94 73 ASP A O 1
ATOM 572 N N . SER A 1 74 ? -1.743 4.217 13.808 1.00 94.62 74 SER A N 1
ATOM 573 C CA . SER A 1 74 ? -2.421 5.336 14.467 1.00 94.62 74 SER A CA 1
ATOM 574 C C . SER A 1 74 ? -3.507 4.856 15.439 1.00 94.62 74 SER A C 1
ATOM 576 O O . SER A 1 74 ? -4.282 3.952 15.131 1.00 94.62 74 SER A O 1
ATOM 578 N N . GLU A 1 75 ? -3.663 5.518 16.587 1.00 95.31 75 GLU A N 1
ATOM 579 C CA . GLU A 1 75 ? -4.743 5.214 17.545 1.00 95.31 75 GLU A CA 1
ATOM 580 C C . GLU A 1 75 ? -6.143 5.606 17.037 1.00 95.31 75 GLU A C 1
ATOM 582 O O . GLU A 1 75 ? -7.161 5.237 17.631 1.00 95.31 75 GLU A O 1
ATOM 587 N N . GLN A 1 76 ? -6.213 6.356 15.934 1.00 94.69 76 GLN A N 1
ATOM 588 C CA . GLN A 1 76 ? -7.474 6.769 15.334 1.00 94.69 76 GLN A CA 1
ATOM 589 C C . GLN A 1 76 ? -8.241 5.555 14.806 1.00 94.69 76 GLN A C 1
ATOM 591 O O . GLN A 1 76 ? -7.703 4.704 14.090 1.00 94.69 76 GLN A O 1
ATOM 596 N N . LYS A 1 77 ? -9.515 5.467 15.187 1.00 92.00 77 LYS A N 1
ATOM 597 C CA . LYS A 1 77 ? -10.393 4.360 14.807 1.00 92.00 77 LYS A CA 1
ATOM 598 C C . LYS A 1 77 ? -10.996 4.621 13.437 1.00 92.00 77 LYS A C 1
ATOM 600 O O . LYS A 1 77 ? -11.415 5.739 13.155 1.00 92.00 77 LYS A O 1
ATOM 605 N N . GLN A 1 78 ? -11.088 3.573 12.630 1.00 92.62 78 GLN A N 1
ATOM 606 C CA . GLN A 1 78 ? -11.866 3.618 11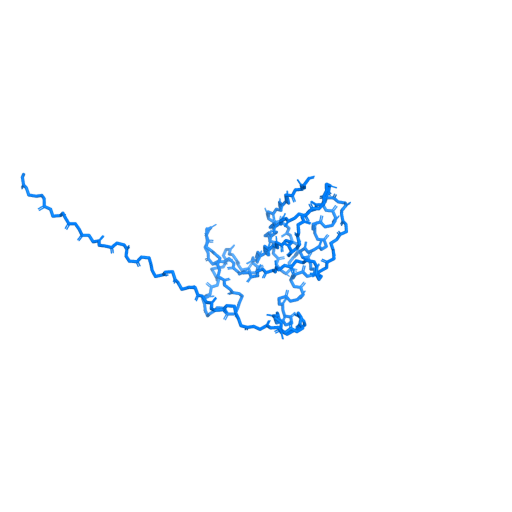.399 1.00 92.62 78 GLN A CA 1
ATOM 607 C C . GLN A 1 78 ? -13.352 3.636 11.753 1.00 92.62 78 GLN A C 1
ATOM 609 O O . GLN A 1 78 ? -13.798 2.895 12.634 1.00 92.62 78 GLN A O 1
ATOM 614 N N . GLU A 1 79 ? -14.120 4.489 11.084 1.00 93.31 79 GLU A N 1
ATOM 615 C CA . GLU A 1 79 ? -15.575 4.389 11.137 1.00 93.31 79 GLU A CA 1
ATOM 616 C C . GLU A 1 79 ? -16.023 3.079 10.474 1.00 93.31 79 GLU A C 1
ATOM 618 O O . GLU A 1 79 ? -15.350 2.563 9.583 1.00 93.31 79 GLU A O 1
ATOM 623 N N . ALA A 1 80 ? -17.187 2.553 10.866 1.00 93.44 80 ALA A N 1
ATOM 624 C CA . ALA A 1 80 ? -17.690 1.270 10.363 1.00 93.44 80 ALA A CA 1
ATOM 625 C C . ALA A 1 80 ? -17.808 1.213 8.826 1.00 93.44 80 ALA A C 1
ATOM 627 O O . ALA A 1 80 ? -17.672 0.149 8.234 1.00 93.44 80 ALA A O 1
ATOM 628 N N . ALA A 1 81 ? -18.035 2.358 8.172 1.00 94.50 81 ALA A N 1
ATOM 629 C CA . ALA A 1 81 ? -18.103 2.449 6.714 1.00 94.50 81 ALA A CA 1
ATOM 630 C C . ALA A 1 81 ? -16.744 2.244 6.017 1.00 94.50 81 ALA A C 1
ATOM 632 O O . ALA A 1 81 ? -16.719 1.900 4.839 1.00 94.50 81 ALA A O 1
ATOM 633 N N . TYR A 1 82 ? -15.636 2.449 6.733 1.00 96.12 82 TYR A N 1
ATOM 634 C CA . TYR A 1 82 ? -14.273 2.340 6.209 1.00 96.12 82 TYR A CA 1
ATOM 635 C C . TYR A 1 82 ? -13.488 1.198 6.853 1.00 96.12 82 TYR A C 1
ATOM 637 O O . TYR A 1 82 ? -12.277 1.105 6.668 1.00 96.12 82 TYR A O 1
ATOM 645 N N . GLU A 1 83 ? -14.152 0.335 7.623 1.00 94.88 83 GLU A N 1
ATOM 646 C CA . GLU A 1 83 ? -13.508 -0.784 8.300 1.00 94.88 83 GLU A CA 1
ATOM 647 C C . GLU A 1 83 ? -12.751 -1.661 7.292 1.00 94.88 83 GLU A C 1
ATOM 649 O O . GLU A 1 83 ? -13.271 -2.018 6.233 1.00 94.88 83 GLU A O 1
ATOM 654 N N . ASN A 1 84 ? -11.503 -1.994 7.626 1.00 97.25 84 ASN A N 1
ATOM 655 C CA . ASN A 1 84 ? -10.577 -2.750 6.780 1.00 97.25 84 ASN A CA 1
ATOM 656 C C . ASN A 1 84 ? -10.165 -2.049 5.475 1.00 97.25 84 ASN A C 1
ATOM 658 O O . ASN A 1 84 ? -9.426 -2.641 4.694 1.00 97.25 84 ASN A O 1
ATOM 662 N N . ILE A 1 85 ? -10.581 -0.807 5.207 1.00 98.38 85 ILE A N 1
ATOM 663 C CA . ILE A 1 85 ? -10.093 -0.081 4.031 1.00 98.38 85 ILE A CA 1
ATOM 664 C C . ILE A 1 85 ? -8.694 0.459 4.318 1.00 98.38 85 ILE A C 1
ATOM 666 O O . ILE A 1 85 ? -8.490 1.262 5.235 1.00 98.38 85 ILE A O 1
ATOM 670 N N . VAL A 1 86 ? -7.736 0.024 3.507 1.00 98.44 86 VAL A N 1
ATOM 671 C CA . VAL A 1 86 ? -6.336 0.446 3.564 1.00 98.44 86 VAL A CA 1
ATOM 672 C C . VAL A 1 86 ? -5.906 1.027 2.226 1.00 98.44 86 VAL A C 1
ATOM 674 O O . VAL A 1 86 ? -6.486 0.725 1.183 1.00 98.44 86 VAL A O 1
ATOM 677 N N . SER A 1 87 ? -4.881 1.871 2.259 1.00 98.25 87 SER A N 1
ATOM 678 C CA . SER A 1 87 ? -4.255 2.445 1.078 1.00 98.25 87 SER A CA 1
ATOM 679 C C . SER A 1 87 ? -2.748 2.264 1.139 1.00 98.25 87 SER A C 1
ATOM 681 O O . SER A 1 87 ? -2.132 2.521 2.173 1.00 98.25 87 SER A O 1
ATOM 683 N N . VAL A 1 88 ? -2.165 1.851 0.019 1.00 98.69 88 VAL A N 1
ATOM 684 C CA . VAL A 1 88 ? -0.721 1.780 -0.195 1.00 98.69 88 VAL A CA 1
ATOM 685 C C . VAL A 1 88 ? -0.358 2.769 -1.281 1.00 98.69 88 VAL A C 1
ATOM 687 O O . VAL A 1 88 ? -0.921 2.712 -2.373 1.00 98.69 88 VAL A O 1
ATOM 690 N N . THR A 1 89 ? 0.597 3.641 -0.993 1.00 98.19 89 THR A N 1
ATOM 691 C CA . THR A 1 89 ? 1.257 4.475 -1.997 1.00 98.19 89 THR A CA 1
ATOM 692 C C . THR A 1 89 ? 2.711 4.052 -2.087 1.00 98.19 89 THR A C 1
ATOM 694 O O . THR A 1 89 ? 3.369 3.889 -1.059 1.00 98.19 89 THR A O 1
ATOM 697 N N . ALA A 1 90 ? 3.211 3.880 -3.305 1.00 98.06 90 ALA A N 1
ATOM 698 C CA . ALA A 1 90 ? 4.592 3.511 -3.567 1.00 98.06 90 ALA A CA 1
ATOM 699 C C . ALA A 1 90 ? 5.240 4.512 -4.520 1.00 98.06 90 ALA A C 1
ATOM 701 O O . ALA A 1 90 ? 4.613 4.945 -5.486 1.00 98.06 90 ALA A O 1
ATOM 702 N N . LEU A 1 91 ? 6.503 4.842 -4.264 1.00 97.38 91 LEU A N 1
ATOM 703 C CA . LEU A 1 91 ? 7.317 5.722 -5.098 1.00 97.38 91 LEU A CA 1
ATOM 704 C C . LEU A 1 91 ? 8.676 5.071 -5.356 1.00 97.38 91 LEU A C 1
ATOM 706 O O . LEU A 1 91 ? 9.369 4.693 -4.409 1.00 97.38 91 LEU A O 1
ATOM 710 N N . LYS A 1 92 ? 9.061 4.943 -6.628 1.00 94.75 92 LYS A N 1
ATOM 711 C CA . LYS A 1 92 ? 10.344 4.356 -7.027 1.00 94.75 92 LYS A CA 1
ATOM 712 C C . LYS A 1 92 ? 11.483 5.222 -6.492 1.00 94.75 92 LYS A C 1
ATOM 714 O O . LYS A 1 92 ? 11.443 6.450 -6.534 1.00 94.75 92 LYS A O 1
ATOM 719 N N . THR A 1 93 ? 12.488 4.566 -5.928 1.00 93.75 93 THR A N 1
ATOM 720 C CA . THR A 1 93 ? 13.612 5.225 -5.244 1.00 93.75 93 THR A CA 1
ATOM 721 C C . THR A 1 93 ? 14.713 5.669 -6.206 1.00 93.75 93 THR A C 1
ATOM 723 O O . THR A 1 93 ? 15.514 6.544 -5.874 1.00 93.75 93 THR A O 1
ATOM 726 N N . SER A 1 94 ? 14.739 5.087 -7.404 1.00 91.06 94 SER A N 1
ATOM 727 C CA . SER A 1 94 ? 15.623 5.430 -8.513 1.00 91.06 94 SER A CA 1
ATOM 728 C C . SER A 1 94 ? 14.881 6.213 -9.604 1.00 91.06 94 SER A C 1
ATOM 730 O O . SER A 1 94 ? 13.655 6.323 -9.604 1.00 91.06 94 SER A O 1
ATOM 732 N N . SER A 1 95 ? 15.635 6.796 -10.542 1.00 90.06 95 SER A N 1
ATOM 733 C CA . SER A 1 95 ? 15.038 7.401 -11.736 1.00 90.06 95 SER A CA 1
ATOM 734 C C . SER A 1 95 ? 14.372 6.318 -12.589 1.00 90.06 95 SER A C 1
ATOM 736 O O . SER A 1 95 ? 15.035 5.322 -12.875 1.00 90.06 95 SER A O 1
ATOM 738 N N . PRO A 1 96 ? 13.107 6.497 -12.999 1.00 88.62 96 PRO A N 1
ATOM 739 C CA . PRO A 1 96 ? 12.398 5.464 -13.736 1.00 88.62 96 PRO A CA 1
ATOM 740 C C . PRO A 1 96 ? 12.885 5.348 -15.174 1.00 88.62 96 PRO A C 1
ATOM 742 O O . PRO A 1 96 ? 13.175 6.356 -15.829 1.00 88.62 96 PRO A O 1
ATOM 745 N N . GLU A 1 97 ? 12.943 4.117 -15.673 1.00 89.62 97 GLU A N 1
ATOM 746 C CA . GLU A 1 97 ? 13.163 3.862 -17.089 1.00 89.62 97 GLU A CA 1
ATOM 747 C C . GLU A 1 97 ? 11.845 3.939 -17.871 1.00 89.62 97 GLU A C 1
ATOM 749 O O . GLU A 1 97 ? 10.739 3.918 -17.324 1.00 89.62 97 GLU A O 1
ATOM 754 N N . LYS A 1 98 ? 11.955 4.060 -19.196 1.00 91.12 98 LYS A N 1
ATOM 755 C CA . LYS A 1 98 ? 10.784 4.139 -20.070 1.00 91.12 98 LYS A CA 1
ATOM 756 C C . LYS A 1 98 ? 9.960 2.854 -19.964 1.00 91.12 98 LYS A C 1
ATOM 758 O O . LYS A 1 98 ? 10.482 1.771 -20.216 1.00 91.12 98 LYS A O 1
ATOM 763 N N . GLY A 1 99 ? 8.661 2.993 -19.724 1.00 88.75 99 GLY A N 1
ATOM 764 C CA . GLY A 1 99 ? 7.740 1.874 -19.564 1.00 88.75 99 GLY A CA 1
ATOM 765 C C . GLY A 1 99 ? 7.718 1.273 -18.158 1.00 88.75 99 GLY A C 1
ATOM 766 O O . GLY A 1 99 ? 6.950 0.342 -17.934 1.00 88.75 99 GLY A O 1
ATOM 767 N N . GLU A 1 100 ? 8.501 1.797 -17.211 1.00 92.75 100 GLU A N 1
ATOM 768 C CA . GLU A 1 100 ? 8.451 1.357 -15.817 1.00 92.75 100 GLU A CA 1
ATOM 769 C C . GLU A 1 100 ? 7.414 2.139 -15.011 1.00 92.75 100 GLU A C 1
ATOM 771 O O . GLU A 1 100 ? 7.276 3.359 -15.149 1.00 92.75 100 GLU A O 1
ATOM 776 N N . VAL A 1 101 ? 6.726 1.437 -14.107 1.00 95.56 101 VAL A N 1
ATOM 777 C CA . VAL A 1 101 ? 5.941 2.081 -13.051 1.00 95.56 101 VAL A CA 1
ATOM 778 C C . VAL A 1 101 ? 6.898 2.786 -12.098 1.00 95.56 101 VAL A C 1
ATOM 780 O O . VAL A 1 101 ? 7.824 2.172 -11.570 1.00 95.56 101 VAL A O 1
ATOM 783 N N . TYR A 1 102 ? 6.656 4.070 -11.852 1.00 96.50 102 TYR A N 1
ATOM 784 C CA . TYR A 1 102 ? 7.472 4.866 -10.934 1.00 96.50 102 TYR A CA 1
ATOM 785 C C . TYR A 1 102 ? 6.708 5.350 -9.706 1.00 96.50 102 TYR A C 1
ATOM 787 O O . TYR A 1 102 ? 7.314 5.706 -8.700 1.00 96.50 102 TYR A O 1
ATOM 795 N N . GLU A 1 103 ? 5.384 5.349 -9.773 1.00 97.88 103 GLU A N 1
ATOM 796 C CA . GLU A 1 103 ? 4.506 5.692 -8.666 1.00 97.88 103 GLU A CA 1
ATOM 797 C C . GLU A 1 103 ? 3.219 4.896 -8.817 1.00 97.88 103 GLU A C 1
ATOM 799 O O . GLU A 1 103 ? 2.715 4.737 -9.930 1.00 97.88 103 GLU A O 1
ATOM 804 N N . TYR A 1 104 ? 2.662 4.421 -7.711 1.00 98.38 104 TYR A N 1
ATOM 805 C CA . TYR A 1 104 ? 1.312 3.888 -7.729 1.00 98.38 104 TYR A CA 1
ATOM 806 C C . TYR A 1 104 ? 0.585 4.152 -6.412 1.00 98.38 104 TYR A C 1
ATOM 808 O O . TYR A 1 104 ? 1.196 4.385 -5.368 1.00 98.38 104 TYR A O 1
ATOM 816 N N . THR A 1 105 ? -0.743 4.083 -6.462 1.00 98.38 105 THR A N 1
ATOM 817 C CA . THR A 1 105 ? -1.606 4.021 -5.281 1.00 98.38 105 THR A CA 1
ATOM 818 C C . THR A 1 105 ? -2.654 2.928 -5.457 1.00 98.38 105 THR A C 1
ATOM 820 O O . THR A 1 105 ? -3.285 2.834 -6.511 1.00 98.38 105 THR A O 1
ATOM 823 N N . VAL A 1 106 ? -2.851 2.120 -4.416 1.00 98.62 106 VAL A N 1
ATOM 824 C CA . VAL A 1 106 ? -3.917 1.115 -4.334 1.00 98.62 106 VAL A CA 1
ATOM 825 C C . VAL A 1 106 ? -4.689 1.322 -3.044 1.00 98.62 106 VAL A C 1
ATOM 827 O O . VAL A 1 106 ? -4.104 1.288 -1.966 1.00 98.62 106 VAL A O 1
ATOM 830 N N . THR A 1 107 ? -6.002 1.486 -3.146 1.00 98.44 107 THR A N 1
ATOM 831 C CA . THR A 1 107 ? -6.927 1.487 -2.012 1.00 98.44 107 THR A CA 1
ATOM 832 C C . THR A 1 107 ? -7.823 0.265 -2.121 1.00 98.44 107 THR A C 1
ATOM 834 O O . THR A 1 107 ? -8.461 0.049 -3.153 1.00 98.44 107 THR A O 1
ATOM 837 N N . PHE A 1 108 ? -7.873 -0.549 -1.073 1.00 98.56 108 PHE A N 1
ATOM 838 C CA . PHE A 1 108 ? -8.582 -1.824 -1.095 1.00 98.56 108 PHE A CA 1
ATOM 839 C C . PHE A 1 108 ? -9.044 -2.237 0.301 1.00 98.56 108 PHE A C 1
ATOM 841 O O . PHE A 1 108 ? -8.564 -1.731 1.317 1.00 98.56 108 PHE A O 1
ATOM 848 N N . ASN A 1 109 ? -9.984 -3.175 0.356 1.00 98.31 109 ASN A N 1
ATOM 849 C CA . ASN A 1 109 ? -10.384 -3.810 1.602 1.00 98.31 109 ASN A CA 1
ATOM 850 C C . ASN A 1 109 ? -9.378 -4.914 1.970 1.00 98.31 109 ASN A C 1
ATOM 852 O O . ASN A 1 109 ? -9.262 -5.924 1.274 1.00 98.31 109 ASN A O 1
ATOM 856 N N . SER A 1 110 ? -8.663 -4.752 3.080 1.00 97.31 110 SER A N 1
ATOM 857 C CA . SER A 1 110 ? -7.608 -5.663 3.532 1.00 97.31 110 SER A CA 1
ATOM 858 C C . SER A 1 110 ? -8.116 -7.051 3.926 1.00 97.31 110 SER A C 1
ATOM 860 O O . SER A 1 110 ? -7.326 -7.991 3.984 1.00 97.31 110 SER A O 1
ATOM 862 N N . GLN A 1 111 ? -9.416 -7.234 4.163 1.00 97.19 111 GLN A N 1
ATOM 863 C CA . GLN A 1 111 ? -9.993 -8.538 4.481 1.00 97.19 111 GLN A CA 1
ATOM 864 C C . GLN A 1 111 ? -10.510 -9.252 3.228 1.00 97.19 111 GLN A C 1
ATOM 866 O O . GLN A 1 111 ? -10.167 -10.412 2.999 1.00 97.19 111 GLN A O 1
ATOM 871 N N . THR A 1 112 ? -11.325 -8.574 2.414 1.00 97.75 112 THR A N 1
ATOM 872 C CA . THR A 1 112 ? -11.974 -9.169 1.230 1.00 97.75 112 THR A CA 1
ATOM 873 C C . THR A 1 112 ? -11.106 -9.122 -0.024 1.00 97.75 112 THR A C 1
ATOM 875 O O . THR A 1 112 ? -11.389 -9.839 -0.981 1.00 97.75 112 THR A O 1
ATOM 878 N N . LYS A 1 113 ? -10.043 -8.308 -0.011 1.00 96.75 113 LYS A N 1
ATOM 879 C CA . LYS A 1 113 ? -9.154 -8.008 -1.147 1.00 96.75 113 LYS A CA 1
ATOM 880 C C . LYS A 1 113 ? -9.847 -7.291 -2.308 1.00 96.75 113 LYS A C 1
ATOM 882 O O . LYS A 1 113 ? -9.307 -7.237 -3.409 1.00 96.75 113 LYS A O 1
ATOM 887 N N . GLU A 1 114 ? -11.029 -6.733 -2.067 1.00 98.00 114 GLU A N 1
ATOM 888 C CA . GLU A 1 114 ? -11.744 -5.916 -3.044 1.00 98.00 114 GLU A CA 1
ATOM 889 C C . GLU A 1 114 ? -11.005 -4.594 -3.277 1.00 98.00 114 GLU A C 1
ATOM 891 O O . GLU A 1 114 ? -10.766 -3.835 -2.335 1.00 98.00 114 GLU A O 1
ATOM 896 N N . VAL A 1 115 ? -10.650 -4.322 -4.534 1.00 98.06 115 VAL A N 1
ATOM 897 C CA . VAL A 1 115 ? -9.995 -3.077 -4.950 1.00 98.06 115 VAL A CA 1
ATOM 898 C C . VAL A 1 115 ? -11.045 -1.980 -5.104 1.00 98.06 115 VAL A C 1
ATOM 900 O O . VAL A 1 115 ? -12.001 -2.129 -5.859 1.00 98.06 115 VAL A O 1
ATOM 903 N N . LEU A 1 116 ? -10.841 -0.866 -4.404 1.00 97.38 116 LEU A N 1
ATOM 904 C CA . LEU A 1 116 ? -11.708 0.314 -4.446 1.00 97.38 116 LEU A CA 1
ATOM 905 C C . LEU A 1 116 ? -11.156 1.378 -5.397 1.00 97.38 116 LEU A C 1
ATOM 907 O O . LEU A 1 116 ? -11.912 2.047 -6.096 1.00 97.38 116 LEU A O 1
ATOM 911 N N . ASN A 1 117 ? -9.833 1.535 -5.417 1.00 97.44 117 ASN A N 1
ATOM 912 C CA . ASN A 1 117 ? -9.127 2.429 -6.322 1.00 97.44 117 ASN A CA 1
ATOM 913 C C . ASN A 1 117 ? -7.739 1.866 -6.636 1.00 97.44 117 ASN A C 1
ATOM 915 O O . ASN A 1 117 ? -7.053 1.367 -5.746 1.00 97.44 117 ASN A O 1
ATOM 919 N N . ILE A 1 118 ? -7.313 1.982 -7.889 1.00 98.12 118 ILE A N 1
ATOM 920 C CA . ILE A 1 118 ? -5.991 1.565 -8.345 1.00 98.12 118 ILE A CA 1
ATOM 921 C C . ILE A 1 118 ? -5.511 2.526 -9.426 1.00 98.12 118 ILE A C 1
ATOM 923 O O . ILE A 1 118 ? -6.255 2.886 -10.337 1.00 98.12 118 ILE A O 1
ATOM 927 N N . SER A 1 119 ? -4.274 2.986 -9.295 1.00 98.00 119 SER A N 1
ATOM 928 C CA . SER A 1 119 ? -3.661 3.897 -10.256 1.00 98.00 119 SER A CA 1
ATOM 929 C C . SER A 1 119 ? -2.151 3.739 -10.242 1.00 98.00 119 SER A C 1
ATOM 931 O O . SER A 1 119 ? -1.563 3.674 -9.163 1.00 98.00 119 SER A O 1
ATOM 933 N N . ALA A 1 120 ? -1.530 3.758 -11.416 1.00 97.69 120 ALA A N 1
ATOM 934 C CA . ALA A 1 120 ? -0.084 3.774 -11.580 1.00 97.69 120 ALA A CA 1
ATOM 935 C C . ALA A 1 120 ? 0.338 4.846 -12.589 1.00 97.69 120 ALA A C 1
ATOM 937 O O . ALA A 1 120 ? -0.377 5.127 -13.554 1.00 97.69 120 ALA A O 1
ATOM 938 N N . SER A 1 121 ? 1.522 5.408 -12.375 1.00 97.06 121 SER A N 1
ATOM 939 C CA 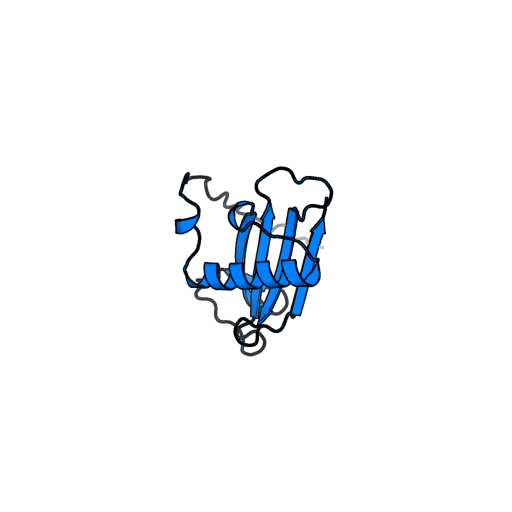. SER A 1 121 ? 2.201 6.311 -13.297 1.00 97.06 121 SER A CA 1
ATOM 940 C C . SER A 1 121 ? 3.387 5.589 -13.932 1.00 97.06 121 SER A C 1
ATOM 942 O O . SER A 1 121 ? 4.195 4.981 -13.226 1.00 97.06 121 SER A O 1
ATOM 944 N N . ILE A 1 122 ? 3.481 5.655 -15.263 1.00 93.75 122 ILE A N 1
ATOM 945 C CA . ILE A 1 122 ? 4.463 4.926 -16.080 1.00 93.75 122 ILE A CA 1
ATOM 946 C C . ILE A 1 122 ? 5.292 5.929 -16.895 1.00 93.75 122 ILE A C 1
ATOM 948 O O . ILE A 1 122 ? 4.728 6.882 -17.441 1.00 93.75 122 ILE A O 1
ATOM 952 N N . GLY A 1 123 ? 6.615 5.725 -16.937 1.00 87.06 123 GLY A N 1
ATOM 953 C 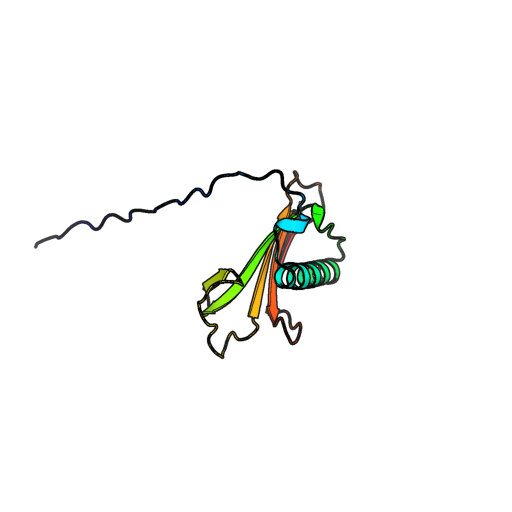CA . GLY A 1 123 ? 7.586 6.574 -17.651 1.00 87.06 123 GLY A CA 1
ATOM 954 C C . GLY A 1 123 ? 7.656 6.386 -19.166 1.00 87.06 123 GLY A C 1
ATOM 955 O O . GLY A 1 123 ? 7.177 5.355 -19.689 1.00 87.06 123 GLY A O 1
#

pLDDT: mean 85.84, std 19.07, range [39.25, 98.69]

Organism: Eubacterium ramulus (NCBI:txid39490)

Sequence (123 aa):
MKRILSILISTVLVIGTFSGCGTKDSAYSKEEKQIIKEANQMISNEYAVDIDEDDFSYSVGKQISEKEFVPLDSEQKQEAAYENIVSVTALKTSSPEKGEVYEYTVTFNSQTKEVLNISASIG

Radius of gyration: 17.89 Å; chains: 1; bounding box: 39×58×38 Å

Secondary structure (DSSP, 8-state):
-----------------------GGGTS-HHHHHHHHHHHHHHHHHHT----GGGEEEEEEEEEETTEEEETT-SPPPPGGGTTEEEEEEEESSPPPTT-EEEEEEEEETTT--EEEEEEEE-